Protein AF-A0A5J9W0D1-F1 (afdb_monomer_lite)

Foldseek 3Di:
DPDDDPVVLLVLLVVVLLVVLCVVVCVPVDDCCVPPVVSVVSNVVQCVPPVSVVVDDDSVV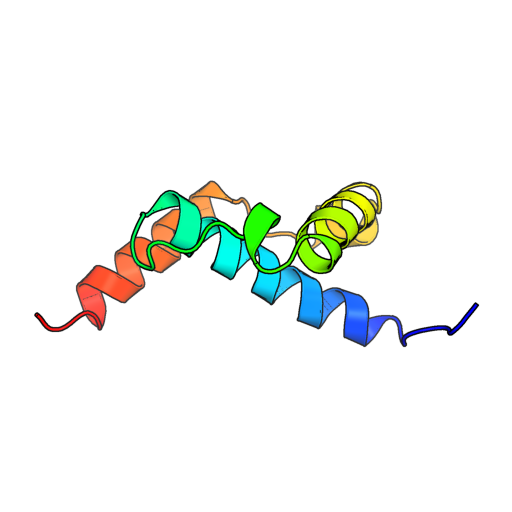SNVVVVVCCVVPVDD

Sequence (76 aa):
MNHRPWYAYHAQYGFIRWFLTYEREKLAGLVLAENCPKMVAWAGRCQERGSVAKALADPDKVFQVAQFLRSKFGDK

Radius of gyration: 13.8 Å; chains: 1; bounding box: 28×18×45 Å

InterPro domains:
  IPR036282 Glutathione S-transferase, C-terminal domain superfamily [SSF47616] (11-72)

Organism: NCBI:txid38414

pLDDT: mean 70.96, std 9.39, range [38.0, 83.81]

Secondary structure (DSSP, 8-state):
-----HHHHHHHHHHHHHHHHHHHTTSS---HHHH-HHHHHHHHHHHT-HHHHHHPPPHHHHHHHHHHHHHHH---

Structure (mmCIF, N/CA/C/O backbone):
data_AF-A0A5J9W0D1-F1
#
_entry.id   AF-A0A5J9W0D1-F1
#
loop_
_atom_site.group_PDB
_atom_site.id
_atom_site.type_symbol
_atom_site.label_atom_id
_atom_site.label_alt_id
_atom_site.label_comp_id
_atom_site.label_asym_id
_atom_site.label_entity_id
_atom_site.label_seq_id
_atom_site.pdbx_PDB_ins_code
_atom_site.Cartn_x
_atom_site.Cartn_y
_atom_site.Cartn_z
_atom_site.occupancy
_atom_site.B_iso_or_equiv
_atom_site.auth_seq_id
_atom_site.auth_comp_id
_atom_site.auth_asym_id
_atom_site.auth_atom_id
_atom_site.pdbx_PDB_model_num
ATOM 1 N N . MET A 1 1 ? 0.037 5.896 -27.823 1.00 38.00 1 MET A N 1
ATOM 2 C CA . MET A 1 1 ? 0.115 5.339 -26.452 1.00 38.00 1 MET A CA 1
ATOM 3 C C . MET A 1 1 ? 0.636 6.441 -25.539 1.00 38.00 1 MET A C 1
ATOM 5 O O . MET A 1 1 ? 1.792 6.812 -25.666 1.00 38.00 1 MET A O 1
ATOM 9 N N . ASN A 1 2 ? -0.221 7.042 -24.707 1.00 43.38 2 ASN A N 1
ATOM 10 C CA . ASN A 1 2 ? 0.162 8.155 -23.830 1.00 43.38 2 ASN A CA 1
ATOM 11 C C . ASN A 1 2 ? 1.187 7.675 -22.794 1.00 43.38 2 ASN A C 1
ATOM 13 O O . ASN A 1 2 ? 0.840 6.961 -21.850 1.00 43.38 2 ASN A O 1
ATOM 17 N N . HIS A 1 3 ? 2.453 8.036 -22.997 1.00 49.59 3 HIS A N 1
ATOM 18 C CA . HIS A 1 3 ? 3.543 7.726 -22.083 1.00 49.59 3 HIS A CA 1
ATOM 19 C C . HIS A 1 3 ? 3.345 8.513 -20.787 1.00 49.59 3 HIS A C 1
ATOM 21 O O . HIS A 1 3 ? 3.788 9.650 -20.656 1.00 49.59 3 HIS A O 1
ATOM 27 N N . ARG A 1 4 ? 2.671 7.904 -19.802 1.00 58.28 4 ARG A N 1
ATOM 28 C CA . ARG A 1 4 ? 2.794 8.380 -18.423 1.00 58.28 4 ARG A CA 1
ATOM 29 C C . ARG A 1 4 ? 4.281 8.327 -18.041 1.00 58.28 4 ARG A C 1
ATOM 31 O O . ARG A 1 4 ? 4.937 7.333 -18.359 1.00 58.28 4 ARG A O 1
ATOM 38 N N . PRO A 1 5 ? 4.829 9.366 -17.402 1.00 59.25 5 PRO A N 1
ATOM 39 C CA . PRO A 1 5 ? 6.219 9.362 -16.969 1.00 59.25 5 PRO A CA 1
ATOM 40 C C . PRO A 1 5 ? 6.488 8.215 -15.991 1.00 59.25 5 PRO A C 1
ATOM 42 O O . PRO A 1 5 ? 5.619 7.868 -15.191 1.00 59.25 5 PRO A O 1
ATOM 45 N N . TRP A 1 6 ? 7.683 7.621 -16.036 1.00 58.94 6 TRP A N 1
ATOM 46 C CA . TRP A 1 6 ? 8.022 6.427 -15.250 1.00 58.94 6 TRP A CA 1
ATOM 47 C C . TRP A 1 6 ? 7.779 6.611 -13.734 1.00 58.94 6 TRP A C 1
ATOM 49 O O . TRP A 1 6 ? 7.253 5.708 -13.090 1.00 58.94 6 TRP A O 1
ATOM 59 N N . TYR A 1 7 ? 8.030 7.807 -13.187 1.00 60.72 7 TYR A N 1
ATOM 60 C CA . TYR A 1 7 ? 7.779 8.153 -11.780 1.00 60.72 7 TYR A CA 1
ATOM 61 C C . TYR A 1 7 ? 6.293 8.095 -11.385 1.00 60.72 7 TYR A C 1
ATOM 63 O O . TYR A 1 7 ? 5.959 7.733 -10.257 1.00 60.72 7 TYR A O 1
ATOM 71 N N . ALA A 1 8 ? 5.381 8.379 -12.320 1.00 59.66 8 ALA A N 1
ATOM 72 C CA . ALA A 1 8 ? 3.945 8.316 -12.068 1.00 59.66 8 ALA A CA 1
ATOM 73 C C . ALA A 1 8 ? 3.469 6.870 -11.843 1.00 59.66 8 ALA A C 1
ATOM 75 O O . ALA A 1 8 ? 2.470 6.659 -11.156 1.00 59.66 8 ALA A O 1
ATOM 76 N N . TYR A 1 9 ? 4.200 5.876 -12.369 1.00 59.44 9 TYR A N 1
ATOM 77 C CA . TYR A 1 9 ? 3.916 4.462 -12.114 1.00 59.44 9 TYR A CA 1
ATOM 78 C C . TYR A 1 9 ? 4.291 4.034 -10.696 1.00 59.44 9 TYR A C 1
ATOM 80 O O . TYR A 1 9 ? 3.551 3.275 -10.079 1.00 59.44 9 TYR A O 1
ATOM 88 N N . HIS A 1 10 ? 5.403 4.534 -10.158 1.00 62.53 10 HIS A N 1
ATOM 89 C CA . HIS A 1 10 ? 5.824 4.182 -8.802 1.00 62.53 10 HIS A CA 1
ATOM 90 C C . HIS A 1 10 ? 4.878 4.774 -7.748 1.00 62.53 10 HIS A C 1
ATOM 92 O O . HIS A 1 10 ? 4.486 4.074 -6.816 1.00 62.53 10 HIS A O 1
ATOM 98 N N . ALA A 1 11 ? 4.437 6.024 -7.937 1.00 62.16 11 ALA A N 1
ATOM 99 C CA . ALA A 1 11 ? 3.530 6.690 -7.004 1.00 62.16 11 ALA A CA 1
ATOM 100 C C . ALA A 1 11 ? 2.129 6.051 -6.982 1.00 62.16 11 ALA A C 1
ATOM 102 O O . ALA A 1 11 ? 1.649 5.666 -5.920 1.00 62.16 11 ALA A O 1
ATOM 103 N N . GLN A 1 12 ? 1.481 5.877 -8.141 1.00 63.34 12 GLN A N 1
ATOM 104 C CA . GLN A 1 12 ? 0.105 5.356 -8.206 1.00 63.34 12 GLN A CA 1
ATOM 105 C C . GLN A 1 12 ? -0.022 3.919 -7.680 1.00 63.34 12 GLN A C 1
ATOM 107 O O . GLN A 1 12 ? -1.066 3.554 -7.144 1.00 63.34 12 GLN A O 1
ATOM 112 N N . TYR A 1 13 ? 1.028 3.104 -7.792 1.00 68.44 13 TYR A N 1
ATOM 113 C CA . TYR A 1 13 ? 0.970 1.705 -7.373 1.00 68.44 13 TYR A CA 1
ATOM 114 C C . TYR A 1 13 ? 1.093 1.521 -5.865 1.00 68.44 13 TYR A C 1
ATOM 116 O O . TYR A 1 13 ? 0.397 0.681 -5.293 1.00 68.44 13 TYR A O 1
ATOM 124 N N . GLY A 1 14 ? 1.932 2.333 -5.212 1.00 68.50 14 GLY A N 1
ATOM 125 C CA . GLY A 1 14 ? 2.020 2.351 -3.755 1.00 68.50 14 GLY A CA 1
ATOM 126 C C . GLY A 1 14 ? 0.641 2.570 -3.134 1.00 68.50 14 GLY A C 1
ATOM 127 O O . GLY A 1 14 ? 0.213 1.775 -2.303 1.00 68.50 14 GLY A O 1
ATOM 128 N N . PHE A 1 15 ? -0.100 3.569 -3.626 1.00 70.19 15 PHE A N 1
ATOM 129 C CA . PHE A 1 15 ? -1.454 3.863 -3.151 1.00 70.19 15 PHE A CA 1
ATOM 130 C C . PHE A 1 15 ? -2.428 2.697 -3.334 1.00 70.19 15 PHE A C 1
ATOM 132 O O . PHE A 1 15 ? -3.160 2.381 -2.402 1.00 70.19 15 PHE A O 1
ATOM 139 N N . ILE A 1 16 ? -2.421 2.004 -4.477 1.00 74.12 16 ILE A N 1
ATOM 140 C CA . ILE A 1 16 ? -3.334 0.867 -4.691 1.00 74.12 16 ILE A CA 1
ATOM 141 C C . ILE A 1 16 ? -3.079 -0.255 -3.680 1.00 74.12 16 ILE A C 1
ATOM 143 O O . ILE A 1 16 ? -4.028 -0.864 -3.194 1.00 74.12 16 ILE A O 1
ATOM 147 N N . ARG A 1 17 ? -1.819 -0.504 -3.300 1.00 74.44 17 ARG A N 1
ATOM 148 C CA . ARG A 1 17 ? -1.502 -1.531 -2.297 1.00 74.44 17 ARG A CA 1
ATOM 149 C C . ARG A 1 17 ? -2.044 -1.177 -0.909 1.00 74.44 17 ARG A C 1
ATOM 151 O O . ARG A 1 17 ? -2.544 -2.058 -0.211 1.00 74.44 17 ARG A O 1
ATOM 158 N N . TRP A 1 18 ? -2.018 0.103 -0.543 1.00 73.31 18 TRP A N 1
ATOM 159 C CA . TRP A 1 18 ? -2.683 0.598 0.666 1.00 73.31 18 TRP A CA 1
ATOM 160 C C . TRP A 1 18 ? -4.200 0.429 0.587 1.00 73.31 18 TRP A C 1
ATOM 162 O O . TRP A 1 18 ? -4.801 -0.098 1.517 1.00 73.31 18 TRP A O 1
ATOM 172 N N . PHE A 1 19 ? -4.819 0.777 -0.542 1.00 71.12 19 PHE A N 1
ATOM 173 C CA . PHE A 1 19 ? -6.256 0.587 -0.746 1.00 71.12 19 PHE A CA 1
ATOM 174 C C . PHE A 1 19 ? -6.697 -0.883 -0.637 1.00 71.12 19 PHE A C 1
ATOM 176 O O . PHE A 1 19 ? -7.692 -1.166 0.025 1.00 71.12 19 PHE A O 1
ATOM 183 N N . LEU A 1 20 ? -5.922 -1.825 -1.187 1.00 71.31 20 LEU A N 1
ATOM 184 C CA . LEU A 1 20 ? -6.159 -3.267 -1.011 1.00 71.31 20 LEU A CA 1
ATOM 185 C C . LEU A 1 20 ? -6.030 -3.708 0.458 1.00 71.31 20 LEU A C 1
ATOM 187 O O . LEU A 1 20 ? -6.711 -4.628 0.903 1.00 71.31 20 LEU A O 1
ATOM 191 N N . THR A 1 21 ? -5.166 -3.047 1.230 1.00 71.12 21 THR A N 1
ATOM 192 C CA . THR A 1 21 ? -5.003 -3.321 2.666 1.00 71.12 21 THR A CA 1
ATOM 193 C C . THR A 1 21 ? -6.243 -2.870 3.448 1.00 71.12 21 THR A C 1
ATOM 195 O O . THR A 1 21 ? -6.738 -3.618 4.287 1.00 71.12 21 THR A O 1
ATOM 198 N N . TYR A 1 22 ? -6.815 -1.707 3.113 1.00 66.94 22 TYR A N 1
ATOM 199 C CA . TYR A 1 22 ? -8.075 -1.225 3.698 1.00 66.94 22 TYR A CA 1
ATOM 200 C C . TYR A 1 22 ? -9.290 -2.090 3.329 1.00 66.94 22 TYR A C 1
ATOM 202 O O . TYR A 1 22 ? -10.171 -2.295 4.168 1.00 66.94 22 TYR A O 1
ATOM 210 N N . GLU A 1 23 ? -9.330 -2.621 2.102 1.00 70.25 23 GLU A N 1
ATOM 211 C CA . GLU A 1 23 ? -10.319 -3.622 1.675 1.00 70.25 23 GLU A CA 1
ATOM 212 C C . GLU A 1 23 ? -10.188 -4.911 2.506 1.00 70.25 23 GLU A C 1
ATOM 214 O O . GLU A 1 23 ? -11.179 -5.392 3.059 1.00 70.25 23 GLU A O 1
ATOM 219 N N . ARG A 1 24 ? -8.960 -5.428 2.689 1.00 67.81 24 ARG A N 1
ATOM 220 C CA . ARG A 1 24 ? -8.677 -6.630 3.501 1.00 67.81 24 ARG A CA 1
ATOM 221 C C . ARG A 1 24 ? -9.082 -6.460 4.965 1.00 67.81 24 ARG A C 1
ATOM 223 O O . ARG A 1 24 ? -9.610 -7.395 5.561 1.00 67.81 24 ARG A O 1
ATOM 230 N N . GLU A 1 25 ? -8.870 -5.279 5.542 1.00 65.06 25 GLU A N 1
ATOM 231 C CA . GLU A 1 25 ? -9.296 -4.974 6.914 1.00 65.06 25 GLU A CA 1
ATOM 232 C C . GLU A 1 25 ? -10.808 -4.717 7.050 1.00 65.06 25 GLU A C 1
ATOM 234 O O . GLU A 1 25 ? -11.276 -4.455 8.159 1.00 65.06 25 GLU A O 1
ATOM 239 N N . LYS A 1 26 ? -11.582 -4.790 5.949 1.00 63.91 26 LYS A N 1
ATOM 240 C CA . LYS A 1 26 ? -13.015 -4.432 5.868 1.00 63.91 26 LYS A CA 1
ATOM 241 C C . LYS A 1 26 ? -13.331 -3.059 6.469 1.00 63.91 26 LYS A C 1
ATOM 243 O O . LYS A 1 26 ? -14.469 -2.776 6.830 1.00 63.91 26 LYS A O 1
ATOM 248 N N . LEU A 1 27 ? -12.320 -2.200 6.565 1.00 61.28 2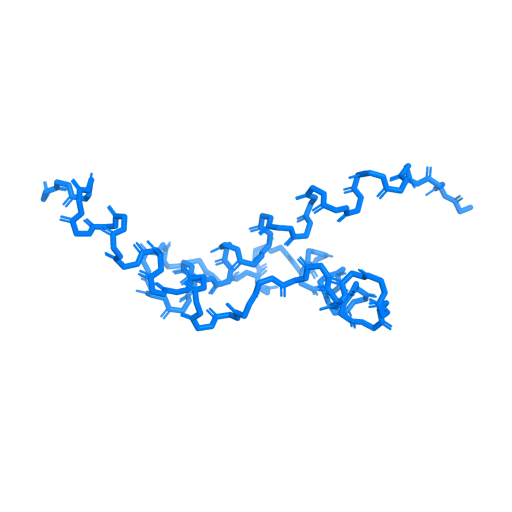7 LEU A N 1
ATOM 249 C CA . LEU A 1 27 ? -12.376 -0.939 7.293 1.00 61.28 27 LEU A CA 1
ATOM 250 C C . LEU A 1 27 ? -13.261 0.091 6.608 1.00 61.28 27 LEU A C 1
ATOM 252 O O . LEU A 1 27 ? -13.864 0.928 7.270 1.00 61.28 27 LEU A O 1
ATOM 256 N N . ALA A 1 28 ? -13.308 0.032 5.282 1.00 59.91 28 ALA A N 1
ATOM 257 C CA . ALA A 1 28 ? -13.967 1.043 4.477 1.00 59.91 28 ALA A CA 1
ATOM 258 C C . ALA A 1 28 ? -15.238 0.534 3.779 1.00 59.91 28 ALA A C 1
ATOM 260 O O . ALA A 1 28 ? -15.895 1.309 3.098 1.00 59.91 28 ALA A O 1
ATOM 261 N N . GLY A 1 29 ? -15.570 -0.763 3.881 1.00 61.44 29 GLY A N 1
ATOM 262 C CA . GLY A 1 29 ? -16.628 -1.367 3.053 1.00 61.44 29 GLY A CA 1
ATOM 263 C C . GLY A 1 29 ? -16.393 -1.199 1.542 1.00 61.44 29 GLY A C 1
ATOM 264 O O . GLY A 1 29 ? -17.318 -1.332 0.750 1.00 61.44 29 GLY A O 1
ATOM 265 N N . LEU A 1 30 ? -15.162 -0.862 1.143 1.00 65.94 30 LEU A N 1
ATOM 266 C CA . LEU A 1 30 ? -14.792 -0.572 -0.233 1.00 65.94 30 LEU A CA 1
ATOM 267 C C . LEU A 1 30 ? -14.319 -1.855 -0.901 1.00 65.94 30 LEU A C 1
ATOM 269 O O . LEU A 1 30 ? -13.309 -2.422 -0.488 1.00 65.94 30 LEU A O 1
ATOM 273 N N . VAL A 1 31 ? -15.013 -2.258 -1.963 1.00 71.12 31 VAL A N 1
ATOM 274 C CA . VAL A 1 31 ? -14.526 -3.279 -2.891 1.00 71.12 31 VAL A CA 1
ATOM 275 C C . VAL A 1 31 ? -13.813 -2.565 -4.032 1.00 71.12 31 VAL A C 1
ATOM 277 O O . VAL A 1 31 ? -14.436 -1.849 -4.826 1.00 71.12 31 VAL A O 1
ATOM 280 N N . LEU A 1 32 ? -12.488 -2.692 -4.102 1.00 72.69 32 LEU A N 1
ATOM 281 C CA . LEU A 1 32 ? -11.676 -1.909 -5.039 1.00 72.69 32 LEU A CA 1
ATOM 282 C C . LEU A 1 32 ? -11.921 -2.329 -6.489 1.00 72.69 32 LEU A C 1
ATOM 284 O O . LEU A 1 32 ? -11.872 -1.500 -7.401 1.00 72.69 32 LEU A O 1
ATOM 288 N N . ALA A 1 33 ? -12.220 -3.612 -6.687 1.00 72.38 33 ALA A N 1
ATOM 289 C CA . ALA A 1 33 ? -12.595 -4.171 -7.978 1.00 72.38 33 ALA A CA 1
ATOM 290 C C . ALA A 1 33 ? -13.924 -3.602 -8.502 1.00 72.38 33 ALA A C 1
ATOM 292 O O . ALA A 1 33 ? -14.045 -3.381 -9.705 1.00 72.38 33 ALA A O 1
ATOM 293 N N . GLU A 1 34 ? -14.881 -3.317 -7.615 1.00 78.50 34 GLU A N 1
ATOM 294 C CA . GLU A 1 34 ? -16.195 -2.774 -7.980 1.00 78.50 34 GLU A CA 1
ATOM 295 C C . GLU A 1 34 ? -16.135 -1.263 -8.215 1.00 78.50 34 GLU A C 1
ATOM 297 O O . GLU A 1 34 ? -16.647 -0.764 -9.214 1.00 78.50 34 GLU A O 1
ATOM 302 N N . ASN A 1 35 ? -15.457 -0.530 -7.329 1.00 78.88 35 ASN A N 1
ATOM 303 C CA . ASN A 1 35 ? -15.396 0.930 -7.400 1.00 78.88 35 ASN A CA 1
ATOM 304 C C . ASN A 1 35 ? -14.386 1.427 -8.445 1.00 78.88 35 ASN A C 1
ATOM 306 O O . ASN A 1 35 ? -14.628 2.409 -9.146 1.00 78.88 35 ASN A O 1
ATOM 310 N N . CYS A 1 36 ? -13.239 0.750 -8.564 1.00 77.56 36 CYS A N 1
ATOM 311 C CA . CYS A 1 36 ? -12.099 1.204 -9.359 1.00 77.56 36 CYS A CA 1
ATOM 312 C C . CYS A 1 36 ? -11.440 0.055 -10.156 1.00 77.56 36 CYS A C 1
ATOM 314 O O . CYS A 1 36 ? -10.231 -0.181 -10.026 1.00 77.56 36 CYS A O 1
ATOM 316 N N . PRO A 1 37 ? -12.159 -0.614 -11.079 1.00 79.81 37 PRO A N 1
ATOM 317 C CA . PRO A 1 37 ? -11.640 -1.767 -11.831 1.00 79.81 37 PRO A CA 1
ATOM 318 C C . PRO A 1 37 ? -10.388 -1.438 -12.660 1.00 79.81 37 PRO A C 1
ATOM 320 O O . PRO A 1 37 ? -9.487 -2.263 -12.820 1.00 79.81 37 PRO A O 1
ATOM 323 N N . LYS A 1 38 ? -10.273 -0.196 -13.152 1.00 80.00 38 LYS A N 1
ATOM 324 C CA . LYS A 1 38 ? -9.091 0.276 -13.895 1.00 80.00 38 LYS A CA 1
ATOM 325 C C . LYS A 1 38 ? -7.830 0.315 -13.030 1.00 80.00 38 LYS A C 1
ATOM 327 O O . LYS A 1 38 ? -6.744 0.084 -13.563 1.00 80.00 38 LYS A O 1
ATOM 332 N N . MET A 1 39 ? -7.965 0.608 -11.733 1.00 75.38 39 MET A N 1
ATOM 333 C CA . MET A 1 39 ? -6.842 0.588 -10.794 1.00 75.38 39 MET A CA 1
ATOM 334 C C . MET A 1 39 ? -6.402 -0.843 -10.520 1.00 75.38 39 MET A C 1
ATOM 336 O O . MET A 1 39 ? -5.218 -1.124 -10.653 1.00 75.38 39 MET A O 1
ATOM 340 N N . VAL A 1 40 ? -7.333 -1.761 -10.248 1.00 77.81 40 VAL A N 1
ATOM 341 C CA . VAL A 1 40 ? -7.010 -3.180 -10.017 1.00 77.81 40 VAL A CA 1
ATOM 342 C C . VAL A 1 40 ? -6.336 -3.804 -11.242 1.00 77.81 40 VAL A C 1
ATOM 344 O O . VAL A 1 40 ? -5.272 -4.408 -11.132 1.00 77.81 40 VAL A O 1
ATOM 347 N N . ALA A 1 41 ? -6.874 -3.568 -12.441 1.00 82.31 41 ALA A N 1
ATOM 348 C CA . ALA A 1 41 ? -6.261 -4.050 -13.678 1.00 82.31 41 ALA A CA 1
ATOM 349 C C . ALA A 1 41 ? -4.866 -3.445 -13.919 1.00 82.31 41 ALA A C 1
ATOM 351 O O . ALA A 1 41 ? -3.975 -4.087 -14.473 1.00 82.31 41 ALA A O 1
ATOM 352 N N . TRP A 1 42 ? -4.657 -2.188 -13.527 1.00 78.25 42 TRP A N 1
ATOM 353 C CA . TRP A 1 42 ? -3.346 -1.552 -13.613 1.00 78.25 42 TRP A CA 1
ATOM 354 C C . TRP A 1 42 ? -2.382 -2.064 -12.536 1.00 78.25 42 TRP A C 1
ATOM 356 O O . TRP A 1 42 ? -1.188 -2.176 -12.810 1.00 78.25 42 TRP A O 1
ATOM 366 N N . ALA A 1 43 ? -2.894 -2.458 -11.369 1.00 76.00 43 ALA A N 1
ATOM 367 C CA . ALA A 1 43 ? -2.112 -3.127 -10.346 1.00 76.00 43 ALA A CA 1
ATOM 368 C C . ALA A 1 43 ? -1.610 -4.502 -10.830 1.00 76.00 43 ALA A C 1
ATOM 370 O O . ALA A 1 43 ? -0.426 -4.809 -10.739 1.00 76.00 43 ALA A O 1
ATOM 371 N N . GLY A 1 44 ? -2.461 -5.288 -11.494 1.00 77.69 44 GLY A N 1
ATOM 372 C CA . GLY A 1 44 ? -2.013 -6.523 -12.150 1.00 77.69 44 GLY A CA 1
ATOM 373 C C . GLY A 1 44 ? -0.831 -6.280 -13.101 1.00 77.69 44 GLY A C 1
ATOM 374 O O . GLY A 1 44 ? 0.218 -6.908 -12.977 1.00 77.69 44 GLY A O 1
ATOM 375 N N . ARG A 1 45 ? -0.938 -5.259 -13.963 1.00 80.06 45 ARG A N 1
ATOM 376 C CA . ARG A 1 45 ? 0.108 -4.924 -14.947 1.00 80.06 45 ARG A CA 1
ATOM 377 C C . ARG A 1 45 ? 1.436 -4.461 -14.352 1.00 80.06 45 ARG A C 1
ATOM 379 O O . 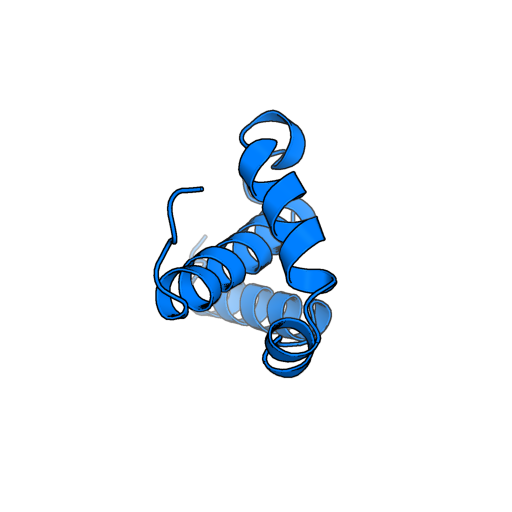ARG A 1 45 ? 2.471 -4.642 -14.991 1.00 80.06 45 ARG A O 1
ATOM 386 N N . CYS A 1 46 ? 1.452 -3.800 -13.191 1.00 76.56 46 CYS A N 1
ATOM 387 C CA . CYS A 1 46 ? 2.740 -3.389 -12.618 1.00 76.56 46 CYS A CA 1
ATOM 388 C C . CYS A 1 46 ? 3.383 -4.495 -11.776 1.00 76.56 46 CYS A C 1
ATOM 390 O O . CYS A 1 46 ? 4.600 -4.472 -11.632 1.00 76.56 46 CYS A O 1
ATOM 392 N N . GLN A 1 47 ? 2.628 -5.494 -11.307 1.00 72.25 47 GLN A N 1
ATOM 393 C CA . GLN A 1 47 ? 3.210 -6.690 -10.690 1.00 72.25 47 GLN A CA 1
ATOM 394 C C . GLN A 1 47 ? 4.042 -7.509 -11.692 1.00 72.25 47 GLN A C 1
ATOM 396 O O . GLN A 1 47 ? 5.070 -8.071 -11.329 1.00 72.25 47 GLN A O 1
ATOM 401 N N . GLU A 1 48 ? 3.645 -7.516 -12.966 1.00 79.88 48 GLU A N 1
ATOM 402 C CA . GLU A 1 48 ? 4.374 -8.179 -14.059 1.00 79.88 48 GLU A CA 1
ATOM 403 C C . GLU A 1 48 ? 5.706 -7.487 -14.403 1.00 79.88 48 GLU A C 1
ATOM 405 O O . GLU A 1 48 ? 6.594 -8.080 -15.016 1.00 79.88 48 GLU A O 1
ATOM 410 N N . ARG A 1 49 ? 5.891 -6.223 -13.996 1.00 77.88 49 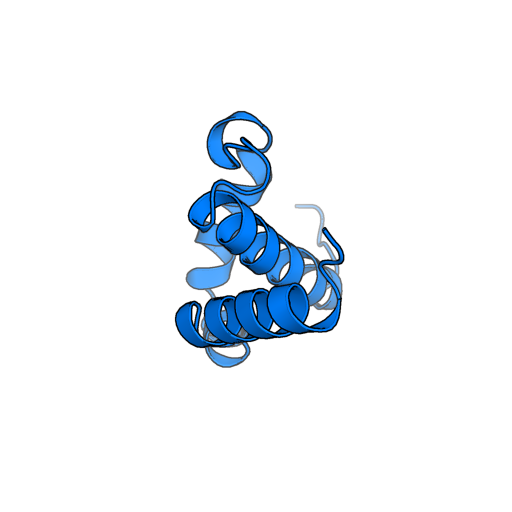ARG A N 1
ATOM 411 C CA . ARG A 1 49 ? 7.147 -5.496 -14.207 1.00 77.88 49 ARG A CA 1
ATOM 412 C C . ARG A 1 49 ? 8.120 -5.785 -13.073 1.00 77.88 49 ARG A C 1
ATOM 414 O O . ARG A 1 49 ? 7.982 -5.252 -11.975 1.00 77.88 49 ARG A O 1
ATOM 421 N N . GLY A 1 50 ? 9.183 -6.526 -13.377 1.00 72.25 50 GLY A N 1
ATOM 422 C CA . GLY A 1 50 ? 10.214 -6.900 -12.401 1.00 72.25 50 GLY A CA 1
ATOM 423 C C . GLY A 1 50 ? 10.853 -5.728 -11.637 1.00 72.25 50 GLY A C 1
ATOM 424 O O . GLY A 1 50 ? 11.203 -5.884 -10.471 1.00 72.25 50 GLY A O 1
ATOM 425 N N . SER A 1 51 ? 10.975 -4.539 -12.242 1.00 76.25 51 SER A N 1
ATOM 426 C CA . SER A 1 51 ? 11.486 -3.340 -11.552 1.00 76.25 51 SER A CA 1
ATOM 427 C C . SER A 1 51 ? 10.529 -2.807 -10.484 1.00 76.25 51 SER A C 1
ATOM 429 O O . SER A 1 51 ? 10.974 -2.324 -9.445 1.00 76.25 51 SER A O 1
ATOM 431 N N . VAL A 1 52 ? 9.221 -2.929 -10.710 1.00 70.25 52 VAL A N 1
ATOM 432 C CA . VAL A 1 52 ? 8.191 -2.539 -9.745 1.00 70.25 52 VAL A CA 1
ATOM 433 C C . VAL A 1 52 ? 8.061 -3.624 -8.678 1.00 70.25 52 VAL A C 1
ATOM 435 O O . VAL A 1 52 ? 8.085 -3.300 -7.496 1.00 70.25 52 VAL A O 1
ATOM 438 N N . ALA A 1 53 ? 8.050 -4.904 -9.074 1.00 70.31 53 ALA A N 1
ATOM 439 C CA . ALA A 1 53 ? 8.035 -6.061 -8.170 1.00 70.31 53 ALA A CA 1
ATOM 440 C C . ALA A 1 53 ? 9.170 -6.040 -7.131 1.00 70.31 53 ALA A C 1
ATOM 442 O O . ALA A 1 53 ? 8.950 -6.385 -5.976 1.00 70.31 53 ALA A O 1
ATOM 443 N N . LYS A 1 54 ? 10.373 -5.592 -7.511 1.00 72.06 54 LYS A N 1
ATOM 444 C CA . LYS A 1 54 ? 11.522 -5.482 -6.592 1.00 72.06 54 LYS A CA 1
ATOM 445 C C . LYS A 1 54 ? 11.447 -4.288 -5.641 1.00 72.06 54 LYS A C 1
ATOM 447 O O . LYS A 1 54 ? 11.970 -4.364 -4.537 1.00 72.06 54 LYS A O 1
ATOM 452 N N . ALA A 1 55 ? 10.816 -3.193 -6.059 1.00 73.56 55 ALA A N 1
ATOM 453 C CA . ALA A 1 55 ? 10.623 -2.007 -5.222 1.00 73.56 55 ALA A CA 1
ATOM 454 C C . ALA A 1 55 ? 9.444 -2.160 -4.242 1.00 73.56 55 ALA A C 1
ATOM 456 O O . ALA A 1 55 ? 9.185 -1.279 -3.424 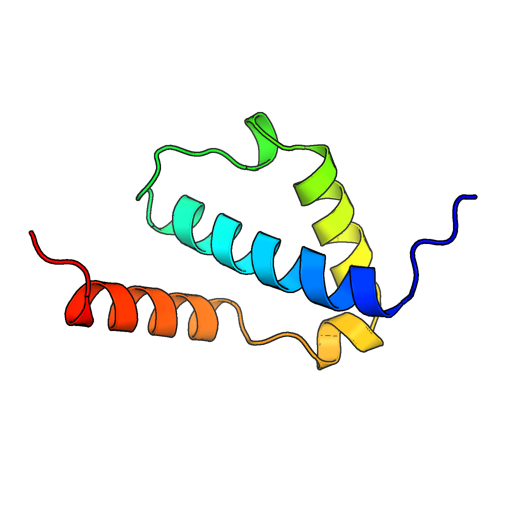1.00 73.56 55 ALA A O 1
ATOM 457 N N . LEU A 1 56 ? 8.694 -3.255 -4.358 1.00 67.50 56 LEU A N 1
ATOM 458 C CA . LEU A 1 56 ? 7.440 -3.460 -3.661 1.00 67.50 56 LEU A CA 1
ATOM 459 C C . LEU A 1 56 ? 7.657 -4.030 -2.257 1.00 67.50 56 LEU A C 1
ATOM 461 O O . LEU A 1 56 ? 8.208 -5.113 -2.082 1.00 67.50 56 LEU A O 1
ATOM 465 N N . ALA A 1 57 ? 7.141 -3.317 -1.254 1.00 71.69 57 ALA A N 1
ATOM 466 C CA . ALA A 1 57 ? 7.044 -3.827 0.108 1.00 71.69 57 ALA A CA 1
ATOM 467 C C . ALA A 1 57 ? 6.067 -5.008 0.170 1.00 71.69 57 ALA A C 1
ATOM 469 O O . ALA A 1 57 ? 5.009 -4.970 -0.463 1.00 71.69 57 ALA A O 1
ATOM 470 N N . ASP A 1 58 ? 6.427 -6.036 0.933 1.00 76.88 58 ASP A N 1
ATOM 471 C CA . ASP A 1 58 ? 5.618 -7.234 1.152 1.00 76.88 58 ASP A CA 1
ATOM 472 C C . ASP A 1 58 ? 4.194 -6.865 1.633 1.00 76.88 58 ASP A C 1
ATOM 474 O O . ASP A 1 58 ? 4.062 -6.021 2.527 1.00 76.88 58 ASP A O 1
ATOM 478 N N . PRO A 1 59 ? 3.127 -7.438 1.045 1.00 72.38 59 PRO A N 1
ATOM 479 C CA . PRO A 1 59 ? 1.755 -7.085 1.402 1.00 72.38 59 PRO A CA 1
ATOM 480 C C . PRO A 1 59 ? 1.429 -7.349 2.880 1.00 72.38 59 PRO A C 1
ATOM 482 O O . PRO A 1 59 ? 0.660 -6.583 3.460 1.00 72.38 59 PRO A O 1
ATOM 485 N N . ASP A 1 60 ? 2.044 -8.346 3.520 1.00 77.94 60 ASP A N 1
ATOM 486 C CA . ASP A 1 60 ? 1.857 -8.593 4.951 1.00 77.94 60 ASP A CA 1
ATOM 487 C C . ASP A 1 60 ? 2.613 -7.574 5.810 1.00 77.94 60 ASP A C 1
ATOM 489 O O . ASP A 1 60 ? 2.124 -7.182 6.870 1.00 77.94 60 ASP A O 1
ATOM 493 N N . LYS A 1 61 ? 3.756 -7.056 5.343 1.00 81.00 61 LYS A N 1
ATOM 494 C CA . LYS A 1 61 ? 4.432 -5.929 6.013 1.00 81.00 61 LYS A CA 1
ATOM 495 C C . LYS A 1 61 ? 3.603 -4.651 5.931 1.00 81.00 61 LYS A C 1
ATOM 497 O O . LYS A 1 61 ? 3.496 -3.938 6.922 1.00 81.00 61 LYS A O 1
ATOM 502 N N . VAL A 1 62 ? 3.001 -4.366 4.775 1.00 78.88 62 VAL A N 1
ATOM 503 C CA . VAL A 1 62 ? 2.106 -3.205 4.610 1.00 78.88 62 VAL A CA 1
ATOM 504 C C . VAL A 1 62 ? 0.901 -3.324 5.544 1.00 78.88 62 VAL A C 1
ATOM 506 O O . VAL A 1 62 ? 0.547 -2.356 6.211 1.00 78.88 62 VAL A O 1
ATOM 509 N N . PHE A 1 63 ? 0.331 -4.524 5.662 1.00 77.81 63 PHE A N 1
ATOM 510 C CA . PHE A 1 63 ? -0.759 -4.809 6.591 1.00 77.81 63 PHE A CA 1
ATOM 511 C C . PHE A 1 63 ? -0.357 -4.610 8.059 1.00 77.81 63 PHE A C 1
ATOM 513 O O . PHE A 1 63 ? -1.059 -3.930 8.799 1.00 77.81 63 PHE A O 1
ATOM 520 N N . GLN A 1 64 ? 0.810 -5.108 8.474 1.00 82.75 64 GLN A N 1
ATOM 521 C CA . GLN A 1 64 ? 1.325 -4.885 9.832 1.00 82.75 64 GLN A CA 1
ATOM 522 C C . GLN A 1 64 ? 1.530 -3.397 10.140 1.00 82.75 64 GLN A C 1
ATOM 524 O O . GLN A 1 64 ? 1.198 -2.941 11.234 1.00 82.75 64 GLN A O 1
ATOM 529 N N . VAL A 1 65 ? 2.040 -2.620 9.178 1.00 83.06 65 VAL A N 1
ATOM 530 C CA . VAL A 1 65 ? 2.177 -1.165 9.338 1.00 83.06 65 VAL A CA 1
ATOM 531 C C . VAL A 1 65 ? 0.804 -0.502 9.443 1.00 83.06 65 VAL A C 1
ATOM 533 O O . VAL A 1 65 ? 0.627 0.360 10.298 1.00 83.06 65 VAL A O 1
ATOM 536 N N . ALA A 1 66 ? -0.182 -0.911 8.641 1.00 79.38 66 ALA A N 1
ATOM 537 C CA . ALA A 1 66 ? -1.546 -0.391 8.734 1.00 79.38 66 ALA A CA 1
ATOM 538 C C . ALA A 1 66 ? -2.177 -0.670 10.112 1.00 79.38 66 ALA A C 1
ATOM 540 O O . ALA A 1 66 ? -2.709 0.250 10.734 1.00 79.38 66 ALA A O 1
ATOM 541 N N . GLN A 1 67 ? -2.024 -1.888 10.642 1.00 79.69 67 GLN A N 1
ATOM 542 C CA . GLN A 1 67 ? -2.470 -2.245 11.994 1.00 79.69 67 GLN A CA 1
ATOM 543 C C . GLN A 1 67 ? -1.768 -1.430 13.078 1.00 79.69 67 GLN A C 1
ATOM 545 O O . GLN A 1 67 ? -2.414 -0.931 14.001 1.00 79.69 67 GLN A O 1
ATOM 550 N N . PHE A 1 68 ? -0.450 -1.260 12.961 1.00 83.81 68 PHE A N 1
ATOM 551 C CA . PHE A 1 68 ? 0.324 -0.435 13.881 1.00 83.81 68 PHE A CA 1
ATOM 552 C C . PHE A 1 68 ? -0.149 1.023 13.860 1.00 83.81 68 PHE A C 1
ATOM 554 O O . PHE A 1 68 ? -0.393 1.605 14.916 1.00 83.81 68 PHE A O 1
ATOM 561 N N . LEU A 1 69 ? -0.332 1.603 12.669 1.00 83.00 69 LEU A N 1
ATOM 562 C CA . LEU A 1 69 ? -0.842 2.963 12.504 1.00 83.00 69 LEU A CA 1
ATOM 563 C C . LEU A 1 69 ? -2.245 3.102 13.091 1.00 83.00 69 LEU A C 1
ATOM 565 O O . LEU A 1 69 ? -2.511 4.068 13.797 1.00 83.00 69 LEU A O 1
ATOM 569 N N . ARG A 1 70 ? -3.119 2.116 12.881 1.00 76.75 70 ARG A N 1
ATOM 570 C CA . ARG A 1 70 ? -4.450 2.092 13.489 1.00 76.75 70 ARG A CA 1
ATOM 571 C C . ARG A 1 70 ? -4.382 2.026 15.012 1.00 76.75 70 ARG A C 1
ATOM 573 O O . ARG A 1 70 ? -5.093 2.766 15.673 1.00 76.75 70 ARG A O 1
ATOM 580 N N . SER A 1 71 ? -3.512 1.200 15.584 1.00 80.88 71 SE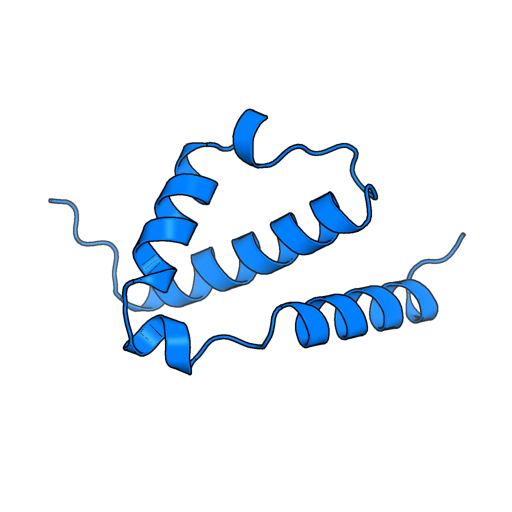R A N 1
ATOM 581 C CA . SER A 1 71 ? -3.338 1.136 17.040 1.00 80.88 71 SER A CA 1
ATOM 582 C C . SER A 1 71 ? -2.762 2.426 17.632 1.00 80.88 71 SER A C 1
ATOM 584 O O . SER A 1 71 ? -2.957 2.677 18.819 1.00 80.88 71 SER A O 1
ATOM 586 N N . LYS A 1 72 ? -1.999 3.198 16.850 1.00 82.19 72 LYS A N 1
ATOM 587 C CA . LYS A 1 72 ? -1.327 4.424 17.303 1.00 82.19 72 LYS A CA 1
ATOM 588 C C . LYS A 1 72 ? -2.144 5.695 17.082 1.00 82.19 72 LYS A C 1
ATOM 590 O O . LYS A 1 72 ? -2.020 6.612 17.882 1.00 82.19 72 LYS A O 1
ATOM 595 N N . PHE A 1 73 ? -2.919 5.750 16.002 1.00 79.69 73 PHE A N 1
ATOM 596 C CA . PHE A 1 73 ? -3.605 6.958 15.529 1.00 79.69 73 PHE A CA 1
ATOM 597 C C . PHE A 1 73 ? -5.104 6.759 15.282 1.00 79.69 73 PHE A C 1
ATOM 599 O O . PHE A 1 73 ? -5.811 7.731 15.035 1.00 79.69 73 PHE A O 1
ATOM 606 N N . GLY A 1 74 ? -5.597 5.520 15.316 1.00 69.00 74 GLY A N 1
ATOM 607 C CA . GLY A 1 74 ? -7.023 5.220 15.293 1.00 69.00 74 GLY A CA 1
ATOM 608 C C . GLY A 1 74 ? -7.605 5.441 16.679 1.00 69.00 74 GLY A C 1
ATOM 609 O O . GLY A 1 74 ? -7.828 4.480 17.414 1.00 69.00 74 GLY A O 1
ATOM 610 N N . ASP A 1 75 ? -7.791 6.706 17.047 1.00 58.62 75 ASP A N 1
ATOM 611 C CA . ASP A 1 75 ? -8.654 7.044 18.174 1.00 58.62 75 ASP A CA 1
ATOM 612 C C . ASP A 1 75 ? -10.085 6.557 17.888 1.00 58.62 75 ASP A C 1
ATOM 614 O O . ASP A 1 75 ? -10.506 6.477 16.729 1.00 58.62 75 ASP A O 1
ATOM 618 N N . LYS A 1 76 ? -10.763 6.131 18.957 1.00 50.31 76 LYS A N 1
ATOM 619 C CA . LYS A 1 76 ? -12.046 5.409 18.935 1.00 50.31 76 LYS A CA 1
ATOM 620 C C . LYS A 1 76 ? -13.192 6.202 18.316 1.00 50.31 76 LYS A C 1
ATOM 622 O O . LYS A 1 76 ? -13.283 7.418 18.587 1.00 50.31 76 LYS A O 1
#